Protein AF-A0A3R7AN13-F1 (afdb_monomer_lite)

pLDDT: mean 75.96, std 18.1, range [40.5, 92.81]

Secondary structure (DSSP, 8-state):
--THHHHHHHHHHHHHHHHHHHHHHHHHHH---HHHHHHHHHH-TTS-HHHHHHHHHHHHSHHHHGGGS-----

Structure (mmCIF, N/CA/C/O backbone):
data_AF-A0A3R7AN13-F1
#
_entry.id   AF-A0A3R7AN13-F1
#
loop_
_atom_site.group_PDB
_atom_site.id
_atom_site.type_symbol
_atom_site.label_atom_id
_atom_site.label_alt_id
_atom_site.label_comp_id
_atom_site.label_asym_id
_atom_site.label_entity_id
_atom_site.label_seq_id
_atom_site.pdbx_PDB_ins_code
_atom_site.Cartn_x
_atom_site.Cartn_y
_atom_site.Cartn_z
_atom_site.occupancy
_atom_site.B_iso_or_equiv
_atom_site.auth_seq_id
_atom_site.auth_comp_id
_atom_site.auth_asym_id
_atom_site.auth_atom_id
_atom_site.pdbx_PDB_model_num
ATOM 1 N N . MET A 1 1 ? 26.798 -2.425 -13.725 1.00 40.81 1 MET A N 1
ATOM 2 C CA . MET A 1 1 ? 25.720 -1.647 -14.374 1.00 40.81 1 MET A CA 1
ATOM 3 C C . MET A 1 1 ? 24.842 -0.998 -13.303 1.00 40.81 1 MET A C 1
ATOM 5 O O . MET A 1 1 ? 23.998 -1.675 -12.739 1.00 40.81 1 MET A O 1
ATOM 9 N N . ARG A 1 2 ? 25.073 0.283 -12.966 1.00 51.94 2 ARG A N 1
ATOM 10 C CA . ARG A 1 2 ? 24.309 1.045 -11.946 1.00 51.94 2 ARG A CA 1
ATOM 11 C C . ARG A 1 2 ? 23.112 1.829 -12.524 1.00 51.94 2 ARG A C 1
ATOM 13 O O . ARG A 1 2 ? 22.517 2.624 -11.817 1.00 51.94 2 ARG A O 1
ATOM 20 N N . TYR A 1 3 ? 22.748 1.600 -13.786 1.00 46.06 3 TYR A N 1
ATOM 21 C CA . TYR A 1 3 ? 21.718 2.375 -14.499 1.00 46.06 3 TYR A CA 1
ATOM 22 C C . TYR A 1 3 ? 20.283 1.844 -14.338 1.00 46.06 3 TYR A C 1
ATOM 24 O O . TYR A 1 3 ? 19.334 2.494 -14.759 1.00 46.06 3 TYR A O 1
ATOM 32 N N . VAL A 1 4 ? 20.095 0.685 -13.702 1.00 53.50 4 VAL A N 1
ATOM 33 C CA . VAL A 1 4 ? 18.760 0.099 -13.462 1.00 53.50 4 VAL A CA 1
ATOM 34 C C . VAL A 1 4 ? 18.077 0.616 -12.190 1.00 53.50 4 VAL A C 1
ATOM 36 O O . VAL A 1 4 ? 16.877 0.425 -12.025 1.00 53.50 4 VAL A O 1
ATOM 39 N N . ALA A 1 5 ? 18.801 1.299 -11.298 1.00 50.78 5 ALA A N 1
ATOM 40 C CA . ALA A 1 5 ? 18.261 1.722 -10.004 1.00 50.78 5 ALA A CA 1
ATOM 41 C C . ALA A 1 5 ? 17.456 3.037 -10.059 1.00 50.78 5 ALA A C 1
ATOM 43 O O . ALA A 1 5 ? 16.536 3.224 -9.264 1.00 50.78 5 ALA A O 1
ATOM 44 N N . GLU A 1 6 ? 17.763 3.946 -10.989 1.00 45.53 6 GLU A N 1
ATOM 45 C CA . GLU A 1 6 ? 17.166 5.292 -10.990 1.00 45.53 6 GLU A CA 1
ATOM 46 C C . GLU A 1 6 ? 15.775 5.332 -11.643 1.00 45.53 6 GLU A C 1
ATOM 48 O O . GLU A 1 6 ? 14.876 5.990 -11.121 1.00 45.53 6 GLU A O 1
ATOM 53 N N . GLY A 1 7 ? 15.542 4.545 -12.702 1.00 51.56 7 GLY A N 1
ATOM 54 C CA . GLY A 1 7 ? 14.209 4.400 -13.309 1.00 51.56 7 GLY A CA 1
ATOM 55 C C . GLY A 1 7 ? 13.213 3.642 -12.419 1.00 51.56 7 GLY A C 1
ATOM 56 O O . GLY A 1 7 ? 12.027 3.967 -12.385 1.00 51.56 7 GLY A O 1
ATOM 57 N N . LEU A 1 8 ? 13.706 2.681 -11.628 1.00 56.19 8 LEU A N 1
ATOM 58 C CA . LEU A 1 8 ? 12.906 1.877 -10.698 1.00 56.19 8 LEU A CA 1
ATOM 59 C C . LEU A 1 8 ? 12.316 2.727 -9.558 1.00 56.19 8 LEU A C 1
ATOM 61 O O . LEU A 1 8 ? 11.195 2.492 -9.110 1.00 56.19 8 LEU A O 1
ATOM 65 N N . ARG A 1 9 ? 13.055 3.751 -9.109 1.00 64.56 9 ARG A N 1
ATOM 66 C CA . ARG A 1 9 ? 12.720 4.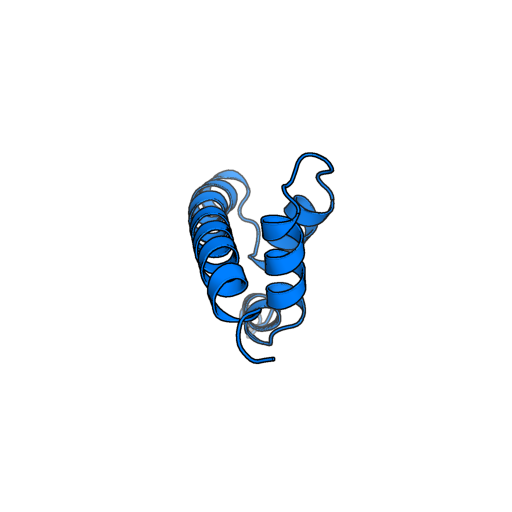557 -7.925 1.00 64.56 9 ARG A CA 1
ATOM 67 C C . ARG A 1 9 ? 11.535 5.500 -8.147 1.00 64.56 9 ARG A C 1
ATOM 69 O O . ARG A 1 9 ? 10.759 5.724 -7.219 1.00 64.56 9 ARG A O 1
ATOM 76 N N . ALA A 1 10 ? 11.372 6.031 -9.360 1.00 73.31 10 ALA A N 1
ATOM 77 C CA . ALA A 1 10 ? 10.292 6.966 -9.685 1.00 73.31 10 ALA A CA 1
ATOM 78 C C . ALA A 1 10 ? 8.915 6.277 -9.711 1.00 73.31 10 ALA A C 1
ATOM 80 O O . ALA A 1 10 ? 7.968 6.769 -9.092 1.00 73.31 10 ALA A O 1
ATOM 81 N N . GLY A 1 11 ? 8.818 5.108 -10.358 1.00 74.31 11 GLY A N 1
ATOM 82 C CA . GLY A 1 11 ? 7.591 4.302 -10.382 1.00 74.31 11 GLY A CA 1
ATOM 83 C C . GLY A 1 11 ? 7.194 3.803 -8.991 1.00 74.31 11 GLY A C 1
ATOM 84 O O . GLY A 1 11 ? 6.023 3.875 -8.619 1.00 74.31 11 GLY A O 1
ATOM 85 N N . TYR A 1 12 ? 8.183 3.394 -8.190 1.00 80.44 12 TYR A N 1
ATOM 86 C CA . TYR A 1 12 ? 7.985 2.995 -6.795 1.00 80.44 12 TYR A CA 1
ATOM 87 C C . TYR A 1 12 ? 7.419 4.124 -5.935 1.00 80.44 12 TYR A C 1
ATOM 89 O O . TYR A 1 12 ? 6.408 3.939 -5.262 1.00 80.44 12 TYR A O 1
ATOM 97 N N . LYS A 1 13 ? 8.037 5.310 -5.994 1.00 82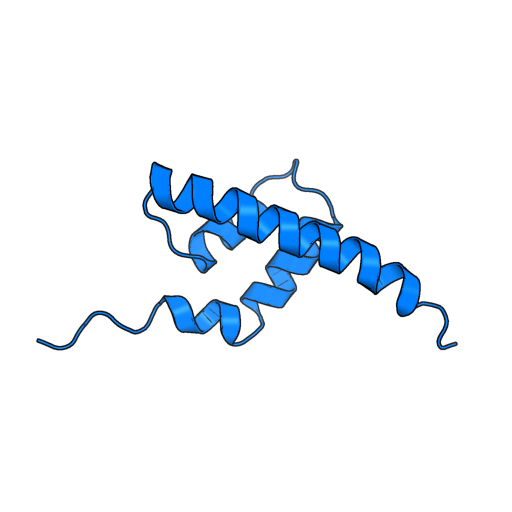.81 13 LYS A N 1
ATOM 98 C CA . LYS A 1 13 ? 7.616 6.461 -5.189 1.00 82.81 13 LYS A CA 1
ATOM 99 C C . LYS A 1 13 ? 6.182 6.879 -5.516 1.00 82.81 13 LYS A C 1
ATOM 101 O O . LYS A 1 13 ? 5.401 7.147 -4.608 1.00 82.81 13 LYS A O 1
ATOM 106 N N . LYS A 1 14 ? 5.814 6.889 -6.803 1.00 87.25 14 LYS A N 1
ATOM 107 C CA . LYS A 1 14 ? 4.449 7.240 -7.215 1.00 87.25 14 LYS A CA 1
ATOM 108 C C . LYS A 1 14 ? 3.423 6.194 -6.775 1.00 87.25 14 LYS A C 1
ATOM 110 O O . LYS A 1 14 ? 2.328 6.549 -6.349 1.00 87.25 14 LYS A O 1
ATOM 115 N N . ALA A 1 15 ? 3.773 4.912 -6.851 1.00 87.75 15 ALA A N 1
ATOM 116 C CA . ALA A 1 15 ? 2.914 3.835 -6.375 1.00 87.75 15 ALA A CA 1
ATOM 117 C C . ALA A 1 15 ? 2.731 3.862 -4.845 1.00 87.75 15 ALA A C 1
ATOM 119 O O . ALA A 1 1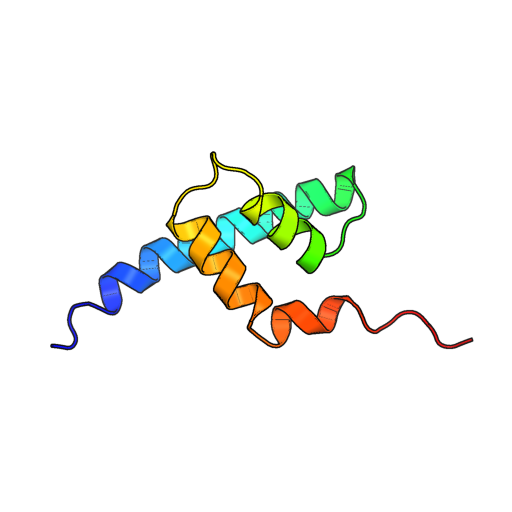5 ? 1.614 3.654 -4.374 1.00 87.75 15 ALA A O 1
ATOM 120 N N . GLU A 1 16 ? 3.779 4.170 -4.074 1.00 87.62 16 GLU A N 1
ATOM 121 C CA . GLU A 1 16 ? 3.686 4.330 -2.617 1.00 87.62 16 GLU A CA 1
ATOM 122 C C . GLU A 1 16 ? 2.800 5.520 -2.221 1.00 87.62 16 GLU A C 1
ATOM 124 O O . GLU A 1 16 ? 1.939 5.391 -1.350 1.00 87.62 16 GLU A O 1
ATOM 129 N N . GLU A 1 17 ? 2.966 6.664 -2.889 1.00 89.38 17 GLU A N 1
ATOM 130 C CA . GLU A 1 17 ? 2.135 7.852 -2.672 1.00 89.38 17 GLU A CA 1
ATOM 131 C C . GLU A 1 17 ? 0.654 7.534 -2.912 1.00 89.38 17 GLU A C 1
ATOM 133 O O . GLU A 1 17 ? -0.170 7.711 -2.013 1.00 89.38 17 GLU A O 1
ATOM 138 N N . ASN A 1 18 ? 0.338 6.935 -4.065 1.00 89.44 18 ASN A N 1
ATOM 139 C CA . ASN A 1 18 ? -1.024 6.520 -4.398 1.00 89.44 18 ASN A CA 1
ATOM 140 C C . ASN A 1 18 ? -1.593 5.522 -3.368 1.00 89.44 18 ASN A C 1
ATOM 142 O O . ASN A 1 18 ? -2.768 5.613 -3.005 1.00 89.44 18 ASN A O 1
ATOM 146 N N . LEU A 1 19 ? -0.780 4.575 -2.879 1.00 90.12 19 LEU A N 1
ATOM 147 C CA . LEU A 1 19 ? -1.187 3.626 -1.836 1.00 90.12 19 LEU A CA 1
ATOM 148 C C . LEU A 1 19 ? -1.547 4.340 -0.532 1.00 90.12 19 LEU A C 1
ATOM 150 O O . LEU A 1 19 ? -2.589 4.041 0.050 1.00 90.12 19 LEU A O 1
ATOM 154 N N . ARG A 1 20 ? -0.709 5.279 -0.078 1.00 90.12 20 ARG A N 1
ATOM 155 C CA . ARG A 1 20 ? -0.940 6.047 1.155 1.00 90.12 20 ARG A CA 1
ATOM 156 C C . ARG A 1 20 ? -2.171 6.939 1.052 1.00 90.12 20 ARG A C 1
ATOM 158 O O . ARG A 1 20 ? -2.899 7.070 2.035 1.00 90.12 20 ARG A O 1
ATOM 165 N N . GLU A 1 21 ? -2.418 7.550 -0.103 1.00 91.62 21 GLU A N 1
ATOM 166 C CA . GLU A 1 21 ? -3.618 8.361 -0.326 1.00 91.62 21 GLU A CA 1
ATOM 167 C C . GLU A 1 21 ? -4.886 7.508 -0.274 1.00 91.62 21 GLU A C 1
ATOM 169 O O . GLU A 1 21 ? -5.785 7.789 0.521 1.00 91.62 21 GLU A O 1
ATOM 174 N N . LYS A 1 22 ? -4.920 6.406 -1.033 1.00 89.81 22 LYS A N 1
ATOM 175 C CA . LYS A 1 22 ? -6.074 5.498 -1.068 1.00 89.81 22 LYS A CA 1
ATOM 176 C C . LYS A 1 22 ? -6.328 4.820 0.274 1.00 89.81 22 LYS A C 1
ATOM 178 O O . LYS A 1 22 ? -7.481 4.661 0.670 1.00 89.81 22 LYS A O 1
ATOM 183 N N . TYR A 1 23 ? -5.280 4.515 1.033 1.00 91.88 23 TYR A N 1
ATOM 184 C CA . TYR A 1 23 ? -5.432 3.992 2.385 1.00 91.88 23 TYR A CA 1
ATOM 185 C C . TYR A 1 23 ? -6.132 4.959 3.333 1.00 91.8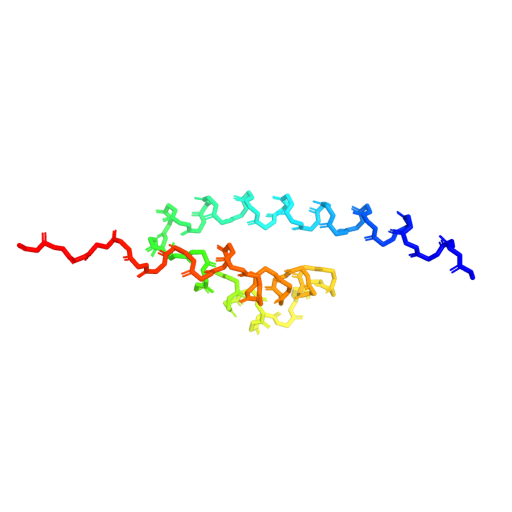8 23 TYR A C 1
ATOM 187 O O . TYR A 1 23 ? -6.906 4.509 4.168 1.00 91.88 23 TYR A O 1
ATOM 195 N N . LYS A 1 24 ? -5.926 6.277 3.222 1.00 90.44 24 LYS A N 1
ATOM 196 C CA . LYS A 1 24 ? -6.660 7.234 4.070 1.00 90.44 24 LYS A CA 1
ATOM 197 C C . LYS A 1 24 ? -8.165 7.152 3.821 1.00 90.44 24 LYS A C 1
ATOM 199 O O . LYS A 1 24 ? -8.938 7.243 4.772 1.00 90.44 24 LYS A O 1
ATOM 204 N N . GLU A 1 25 ? -8.572 6.973 2.566 1.00 92.38 25 GLU A N 1
ATOM 205 C CA . GLU A 1 25 ? -9.978 6.791 2.194 1.00 92.38 25 GLU A CA 1
ATOM 206 C C . GLU A 1 25 ? -10.516 5.452 2.718 1.00 92.38 25 GLU A C 1
ATOM 208 O O . GLU A 1 25 ? -11.548 5.421 3.385 1.00 92.38 25 GLU A O 1
ATOM 213 N N . TRP A 1 26 ? -9.776 4.358 2.511 1.00 92.81 26 TRP A N 1
ATOM 214 C CA . TRP A 1 26 ? -10.167 3.021 2.970 1.00 92.81 26 TRP A CA 1
ATOM 215 C C . TRP A 1 26 ? -10.203 2.909 4.494 1.00 92.81 26 TRP A C 1
ATOM 217 O O . TRP A 1 26 ? -11.130 2.329 5.046 1.00 92.81 26 TRP A O 1
ATOM 227 N N . LYS A 1 27 ? -9.250 3.523 5.200 1.00 90.44 27 LYS A N 1
ATOM 228 C CA . LYS A 1 27 ? -9.230 3.575 6.663 1.00 90.44 27 LYS A CA 1
ATOM 229 C C . LYS A 1 27 ? -10.454 4.310 7.203 1.00 90.44 27 LYS A C 1
ATOM 231 O O . LYS A 1 27 ? -11.044 3.860 8.175 1.00 90.44 27 LYS A O 1
ATOM 236 N N . LYS A 1 28 ? -10.866 5.415 6.574 1.00 91.31 28 LYS A N 1
ATOM 237 C CA . LYS A 1 28 ? -12.086 6.135 6.973 1.00 91.31 28 LYS A CA 1
ATOM 238 C C . LYS A 1 28 ? -13.360 5.342 6.672 1.00 91.31 28 LYS A C 1
ATOM 240 O O . LYS A 1 28 ? -14.285 5.392 7.471 1.00 91.31 28 LYS A O 1
ATOM 245 N N . ALA A 1 29 ? -13.410 4.635 5.544 1.00 92.50 29 ALA A N 1
ATOM 246 C CA . ALA A 1 29 ? -14.603 3.911 5.106 1.00 92.50 29 ALA A CA 1
ATOM 247 C C . ALA A 1 29 ? -14.781 2.541 5.783 1.00 92.50 29 ALA A C 1
ATOM 249 O O . ALA A 1 29 ? -15.905 2.131 6.050 1.00 92.50 29 ALA A O 1
ATOM 250 N N . MET A 1 30 ? -13.683 1.827 6.038 1.00 87.38 30 MET A N 1
ATOM 251 C CA . MET A 1 30 ? -13.683 0.420 6.459 1.00 87.38 30 MET A CA 1
ATOM 252 C C . MET A 1 30 ? -13.000 0.189 7.815 1.00 87.38 30 MET A C 1
ATOM 254 O O . MET A 1 30 ? -13.026 -0.928 8.316 1.00 87.38 30 MET A O 1
ATOM 258 N N . ASN A 1 31 ? -12.382 1.218 8.410 1.00 88.38 31 ASN A N 1
ATOM 259 C CA . ASN A 1 31 ? -11.629 1.132 9.669 1.00 88.38 31 ASN A CA 1
ATOM 260 C C . ASN A 1 31 ? -10.566 0.013 9.698 1.00 88.38 31 ASN A C 1
ATOM 262 O O . ASN A 1 31 ? -10.339 -0.620 10.726 1.00 88.38 31 ASN A O 1
ATOM 266 N N . ILE A 1 32 ? -9.918 -0.230 8.557 1.00 88.25 32 ILE A N 1
ATOM 267 C CA . ILE A 1 32 ? -8.879 -1.255 8.408 1.00 88.25 32 ILE A CA 1
ATOM 268 C C . ILE A 1 32 ? -7.483 -0.723 8.750 1.00 88.25 32 ILE A C 1
ATOM 270 O O . ILE A 1 32 ? -7.184 0.467 8.592 1.00 88.25 32 ILE A O 1
ATOM 274 N N . CYS A 1 33 ? -6.603 -1.634 9.160 1.00 88.31 33 CYS A N 1
ATOM 275 C CA . CYS A 1 33 ? -5.185 -1.356 9.372 1.00 88.31 33 CYS A CA 1
ATOM 276 C C . CYS A 1 33 ? -4.386 -1.389 8.058 1.00 88.31 33 CYS A C 1
ATOM 278 O O . CYS A 1 33 ? -4.826 -1.931 7.042 1.00 88.31 33 CYS A O 1
ATOM 280 N N . TRP A 1 34 ? -3.178 -0.819 8.085 1.00 87.12 34 TRP A N 1
ATOM 281 C CA . TRP A 1 34 ? -2.300 -0.697 6.912 1.00 87.12 34 TRP A CA 1
ATOM 282 C C . TRP A 1 34 ? -1.979 -2.056 6.281 1.00 87.12 34 TRP A C 1
ATOM 284 O O . TRP A 1 34 ? -2.046 -2.205 5.065 1.00 87.12 34 TRP A O 1
ATOM 294 N N . GLU A 1 35 ? -1.721 -3.075 7.100 1.00 88.12 35 GLU A N 1
ATOM 295 C CA . GLU A 1 35 ? -1.449 -4.435 6.624 1.00 88.12 35 GLU A CA 1
ATOM 296 C C . GLU A 1 35 ? -2.637 -5.060 5.897 1.00 88.12 35 GLU A C 1
ATOM 298 O O . GLU A 1 35 ? -2.457 -5.695 4.858 1.00 88.12 35 GLU A O 1
ATOM 303 N N . GLU A 1 36 ? -3.849 -4.885 6.428 1.00 89.00 36 GLU A N 1
ATOM 304 C CA . GLU A 1 36 ? -5.064 -5.417 5.809 1.00 89.00 36 GLU A CA 1
ATOM 305 C C . GLU A 1 36 ? -5.314 -4.753 4.462 1.00 89.00 36 GLU A C 1
ATOM 307 O O . GLU A 1 36 ? -5.533 -5.442 3.469 1.00 89.00 36 GLU A O 1
ATOM 312 N N . TYR A 1 37 ? -5.154 -3.431 4.396 1.00 91.00 37 TYR A N 1
ATOM 313 C CA . TYR A 1 37 ? -5.226 -2.696 3.141 1.00 91.00 37 TYR A CA 1
ATOM 314 C C . TYR A 1 37 ? -4.236 -3.238 2.099 1.00 91.00 37 TYR A C 1
ATOM 316 O O . TYR A 1 37 ? -4.633 -3.556 0.979 1.00 91.00 37 TYR A O 1
ATOM 324 N N . LEU A 1 38 ? -2.960 -3.410 2.458 1.00 90.31 38 LEU A N 1
ATOM 325 C CA . LEU A 1 38 ? -1.952 -3.934 1.531 1.00 90.31 38 LEU A CA 1
ATOM 326 C C . LEU A 1 38 ? -2.272 -5.367 1.077 1.00 90.31 38 LEU A C 1
ATOM 328 O O . LEU A 1 38 ? -2.070 -5.700 -0.092 1.00 90.31 38 LEU A O 1
ATOM 332 N N . ARG A 1 39 ? -2.812 -6.214 1.962 1.00 90.00 39 ARG A N 1
ATOM 333 C CA . ARG A 1 39 ? -3.256 -7.573 1.609 1.00 90.00 39 ARG A CA 1
ATOM 334 C C . ARG A 1 39 ? -4.424 -7.555 0.625 1.00 90.00 39 ARG A C 1
ATOM 336 O O . ARG A 1 39 ? -4.395 -8.319 -0.337 1.00 90.00 39 ARG A O 1
ATOM 343 N N . GLU A 1 40 ? -5.408 -6.681 0.817 1.00 90.69 40 GLU A N 1
ATOM 344 C CA . GLU A 1 40 ? -6.535 -6.523 -0.112 1.00 90.69 40 GLU A CA 1
ATOM 345 C C . GLU A 1 40 ? -6.072 -6.005 -1.480 1.00 90.69 40 GLU A C 1
ATOM 347 O O . GLU A 1 40 ? -6.467 -6.528 -2.525 1.00 90.69 40 GLU A O 1
ATOM 352 N N . VAL A 1 41 ? -5.143 -5.046 -1.491 1.00 90.19 41 VAL A N 1
ATOM 353 C CA . VAL A 1 41 ? -4.536 -4.524 -2.723 1.00 90.19 41 VAL A CA 1
ATOM 354 C C . VAL A 1 41 ? -3.792 -5.619 -3.497 1.00 90.19 41 VAL A C 1
ATOM 356 O O . VAL A 1 41 ? -3.871 -5.659 -4.729 1.00 90.19 41 VAL A O 1
ATOM 359 N N . LEU A 1 42 ? -3.100 -6.524 -2.796 1.00 89.56 42 LEU A N 1
ATOM 360 C CA . LEU A 1 42 ? -2.405 -7.666 -3.397 1.00 89.56 42 LEU A CA 1
ATOM 361 C C . LEU A 1 42 ? -3.355 -8.732 -3.948 1.00 89.56 42 LEU A C 1
ATOM 363 O O . LEU A 1 42 ? -3.026 -9.360 -4.957 1.00 89.56 42 LEU A O 1
ATOM 367 N N . LYS A 1 43 ? -4.519 -8.929 -3.318 1.00 89.44 43 LYS A N 1
ATOM 368 C CA . LYS A 1 43 ? -5.559 -9.844 -3.814 1.00 89.44 43 LYS A CA 1
ATOM 369 C C . LYS A 1 43 ? -6.220 -9.327 -5.087 1.00 89.44 43 LYS A C 1
ATOM 371 O O . LYS A 1 43 ? -6.696 -10.131 -5.884 1.00 89.44 43 LYS A O 1
ATOM 376 N N . ASN A 1 44 ? -6.244 -8.012 -5.301 1.00 86.19 44 ASN A N 1
ATOM 377 C CA . ASN A 1 44 ? -6.884 -7.436 -6.473 1.00 86.19 44 ASN A CA 1
ATOM 378 C C . ASN A 1 44 ? -6.035 -7.664 -7.751 1.00 86.19 44 ASN A C 1
ATOM 380 O O . ASN A 1 44 ? -4.920 -7.138 -7.877 1.00 86.19 44 ASN A O 1
ATOM 384 N N . PRO A 1 45 ? -6.542 -8.425 -8.744 1.00 83.88 45 PRO A N 1
ATOM 385 C CA . PRO A 1 45 ? -5.804 -8.704 -9.971 1.00 83.88 45 PRO A CA 1
ATOM 386 C C . PRO A 1 45 ? -5.569 -7.447 -10.818 1.00 83.88 45 PRO A C 1
ATOM 388 O O . PRO A 1 45 ? -4.533 -7.378 -11.477 1.00 83.88 45 PRO A O 1
ATOM 391 N N . MET A 1 46 ? -6.449 -6.441 -10.728 1.00 83.06 46 MET A N 1
ATOM 392 C CA . MET A 1 46 ? -6.382 -5.172 -11.471 1.00 83.06 46 MET A CA 1
ATOM 393 C C . MET A 1 46 ? -5.296 -4.219 -10.948 1.00 83.06 46 MET A C 1
ATOM 395 O O . MET A 1 46 ? -4.986 -3.213 -11.583 1.00 83.06 46 MET A O 1
ATOM 399 N N . THR A 1 47 ? -4.703 -4.517 -9.790 1.00 86.94 47 THR A N 1
ATOM 400 C CA . THR A 1 47 ? -3.634 -3.702 -9.215 1.00 86.94 47 THR A CA 1
ATOM 401 C C . THR A 1 47 ? -2.368 -3.791 -10.073 1.00 86.94 47 THR A C 1
ATOM 403 O O . THR A 1 47 ? -1.866 -4.884 -10.359 1.00 86.94 47 THR A O 1
ATOM 406 N N . GLY A 1 48 ? -1.830 -2.629 -10.454 1.00 85.50 48 GLY A N 1
ATOM 407 C CA . GLY A 1 48 ? -0.629 -2.522 -11.282 1.00 85.50 48 GLY A CA 1
ATOM 408 C C . GLY A 1 48 ? 0.603 -3.178 -10.648 1.00 85.50 48 GLY A C 1
ATOM 409 O O . GLY A 1 48 ? 0.741 -3.225 -9.425 1.00 85.50 48 GLY A O 1
ATOM 410 N N . LEU A 1 49 ? 1.523 -3.654 -11.493 1.00 85.94 49 LEU A N 1
ATOM 411 C CA . LEU A 1 49 ? 2.719 -4.395 -11.072 1.00 85.94 49 LEU A CA 1
ATOM 412 C C . LEU A 1 49 ? 3.545 -3.633 -10.022 1.00 85.94 49 LEU A C 1
ATOM 414 O O . LEU A 1 49 ? 3.897 -4.199 -8.993 1.00 85.94 49 LEU A O 1
ATOM 418 N N . TRP A 1 50 ? 3.764 -2.333 -10.239 1.00 86.94 50 TRP A N 1
ATOM 419 C CA . TRP A 1 50 ? 4.489 -1.467 -9.303 1.00 86.94 50 TRP A CA 1
ATOM 420 C C . TRP A 1 50 ? 3.817 -1.377 -7.935 1.00 86.94 50 TRP A C 1
ATOM 422 O O . TRP A 1 50 ? 4.489 -1.447 -6.915 1.00 86.94 50 TRP A O 1
ATOM 432 N N . VAL A 1 51 ? 2.489 -1.273 -7.903 1.00 88.00 51 VAL A N 1
ATOM 433 C CA . VAL 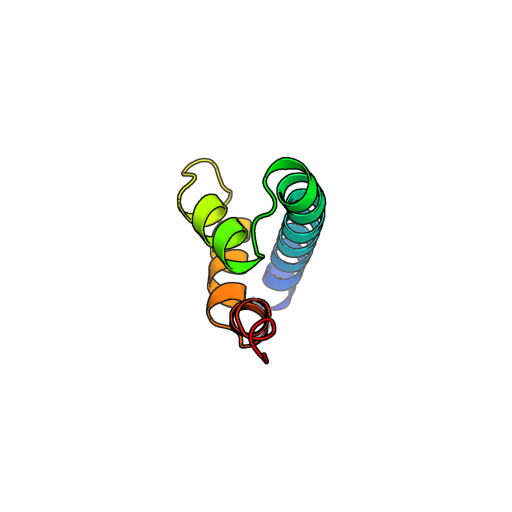A 1 51 ? 1.722 -1.172 -6.655 1.00 88.00 51 VAL A CA 1
ATOM 434 C C . VAL A 1 51 ? 1.777 -2.490 -5.881 1.00 88.00 51 VAL A C 1
ATOM 436 O O . VAL A 1 51 ? 1.951 -2.474 -4.665 1.00 88.00 51 VAL A O 1
ATOM 439 N N . LYS A 1 52 ? 1.700 -3.634 -6.575 1.00 88.81 52 LYS A N 1
ATOM 440 C CA . LYS A 1 52 ? 1.860 -4.958 -5.952 1.00 88.81 52 LYS A CA 1
ATOM 441 C C . LYS A 1 52 ? 3.265 -5.150 -5.380 1.00 88.81 52 LYS A C 1
ATOM 443 O O . LYS A 1 52 ? 3.405 -5.641 -4.264 1.00 88.81 52 LYS A O 1
ATOM 448 N N . GLU A 1 53 ? 4.296 -4.746 -6.113 1.00 86.69 53 GLU A N 1
ATOM 449 C CA . GLU A 1 53 ? 5.679 -4.904 -5.659 1.00 86.69 53 GLU A CA 1
ATOM 450 C C . GLU A 1 53 ? 5.987 -3.977 -4.472 1.00 86.69 53 GLU A C 1
ATOM 452 O O . GLU A 1 53 ? 6.553 -4.416 -3.471 1.00 86.69 53 GLU A O 1
ATOM 457 N N . VAL A 1 54 ? 5.506 -2.727 -4.505 1.00 87.75 54 VAL A N 1
ATOM 458 C CA . VAL A 1 54 ? 5.571 -1.802 -3.360 1.00 87.75 54 VAL A CA 1
ATOM 459 C C . VAL A 1 54 ? 4.850 -2.386 -2.145 1.00 87.75 54 VAL A C 1
ATOM 461 O O . VAL A 1 54 ? 5.421 -2.416 -1.059 1.00 87.75 54 VAL A O 1
ATOM 464 N N . ALA A 1 55 ? 3.633 -2.911 -2.314 1.00 88.38 55 ALA A N 1
ATOM 465 C CA . ALA A 1 55 ? 2.871 -3.507 -1.219 1.00 88.38 55 ALA A CA 1
ATOM 466 C C . ALA A 1 55 ? 3.585 -4.716 -0.589 1.00 88.38 55 ALA A C 1
ATOM 468 O O . ALA A 1 55 ? 3.593 -4.853 0.633 1.00 88.38 55 ALA A O 1
ATOM 469 N N . ARG A 1 56 ? 4.238 -5.564 -1.397 1.00 86.31 56 ARG A N 1
ATOM 470 C CA . ARG A 1 56 ? 5.063 -6.678 -0.896 1.00 86.31 56 ARG A CA 1
ATOM 471 C C . ARG A 1 56 ? 6.263 -6.192 -0.092 1.00 86.31 56 ARG A C 1
ATOM 473 O O . ARG A 1 56 ? 6.498 -6.710 0.996 1.00 86.31 56 ARG A O 1
ATOM 480 N N . VAL A 1 57 ? 6.994 -5.197 -0.599 1.00 85.69 57 VAL A N 1
ATOM 481 C CA . VAL A 1 57 ? 8.152 -4.617 0.102 1.00 85.69 57 VAL A CA 1
ATOM 482 C C . VAL A 1 57 ? 7.726 -3.980 1.425 1.00 85.69 57 VAL A C 1
ATOM 484 O O . VAL A 1 57 ? 8.373 -4.205 2.444 1.00 85.69 57 VAL A O 1
ATOM 487 N N . LEU A 1 58 ? 6.611 -3.246 1.441 1.00 84.94 58 LEU A N 1
ATOM 488 C CA . LEU A 1 58 ? 6.072 -2.622 2.652 1.00 84.94 58 LEU A CA 1
ATOM 489 C C . LEU A 1 58 ? 5.622 -3.652 3.696 1.00 84.94 58 LEU A C 1
ATOM 491 O O . LEU A 1 58 ? 5.886 -3.458 4.877 1.00 84.94 58 LEU A O 1
ATOM 495 N N . LEU A 1 59 ? 4.996 -4.758 3.276 1.00 85.06 59 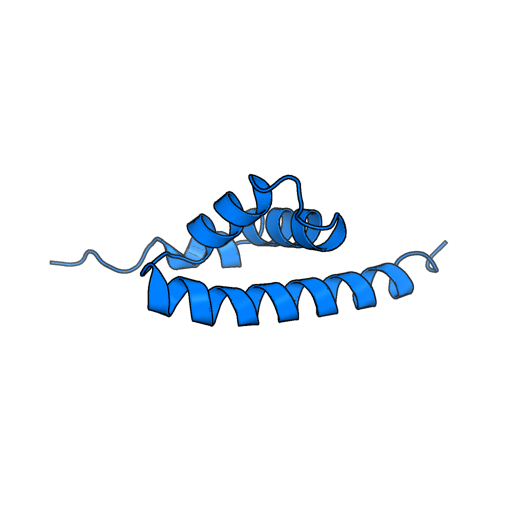LEU A N 1
ATOM 496 C CA . LEU A 1 59 ? 4.615 -5.861 4.172 1.00 85.06 59 LEU A CA 1
ATOM 497 C C . LEU A 1 59 ? 5.821 -6.641 4.718 1.00 85.06 59 LEU A C 1
ATOM 499 O O . LEU A 1 59 ? 5.744 -7.208 5.808 1.00 85.06 59 LEU A O 1
ATOM 503 N N . ALA A 1 60 ? 6.915 -6.706 3.958 1.00 80.75 60 ALA A N 1
ATOM 504 C CA . ALA A 1 60 ? 8.163 -7.333 4.387 1.00 80.75 60 ALA A CA 1
ATOM 505 C C . ALA A 1 60 ? 9.010 -6.416 5.292 1.00 80.75 60 ALA A C 1
ATOM 507 O O . ALA A 1 60 ? 9.820 -6.910 6.077 1.00 80.75 60 ALA A O 1
ATOM 508 N N . SER A 1 61 ? 8.820 -5.098 5.193 1.00 75.81 61 SER A N 1
ATOM 509 C CA . SER A 1 61 ? 9.492 -4.081 6.007 1.00 75.81 61 SER A CA 1
ATOM 510 C C . SER A 1 61 ? 8.863 -3.970 7.410 1.00 75.81 61 SER A C 1
ATOM 512 O O . SER A 1 61 ? 7.650 -4.154 7.549 1.00 75.81 61 SER A O 1
ATOM 514 N N . PRO A 1 62 ? 9.634 -3.632 8.466 1.00 59.41 62 PRO A N 1
ATOM 515 C CA . PRO A 1 62 ? 9.103 -3.430 9.821 1.00 59.41 62 PRO A CA 1
ATOM 516 C C . PRO A 1 62 ? 7.979 -2.382 9.906 1.00 59.41 62 PRO A C 1
ATOM 518 O O . PRO A 1 62 ? 7.118 -2.502 10.771 1.00 59.41 62 PRO A O 1
ATOM 521 N N . GLU A 1 63 ? 7.907 -1.428 8.970 1.00 55.28 63 GLU A N 1
ATOM 522 C CA . GLU A 1 63 ? 6.819 -0.436 8.896 1.00 55.28 63 GLU A CA 1
ATOM 523 C C . GLU A 1 63 ? 5.443 -1.074 8.605 1.00 55.28 63 GLU A C 1
ATOM 525 O O . GLU A 1 63 ? 4.409 -0.567 9.038 1.00 55.28 63 GLU A O 1
ATOM 530 N N . GLY A 1 64 ? 5.415 -2.225 7.921 1.00 51.00 64 GLY A N 1
ATOM 531 C CA . GLY A 1 64 ? 4.203 -3.025 7.764 1.00 51.00 64 GLY A CA 1
ATOM 532 C C . GLY A 1 64 ? 3.770 -3.672 9.077 1.00 51.00 64 GLY A C 1
ATOM 533 O O . GLY A 1 64 ? 2.589 -3.708 9.372 1.00 51.00 64 GLY A O 1
ATOM 534 N N . LYS A 1 65 ? 4.715 -4.123 9.905 1.00 48.25 65 LYS A N 1
ATOM 535 C CA . LYS A 1 65 ? 4.458 -4.922 11.117 1.00 48.25 65 LYS A CA 1
ATOM 536 C C . LYS A 1 65 ? 4.078 -4.089 12.348 1.00 48.25 65 LYS A C 1
ATOM 538 O O . LYS A 1 65 ? 3.540 -4.631 13.311 1.00 48.25 65 LYS A O 1
ATOM 543 N N . GLU A 1 66 ? 4.376 -2.791 12.349 1.00 44.69 66 GLU A N 1
ATOM 544 C CA . GLU A 1 66 ? 4.247 -1.940 13.541 1.00 44.69 66 GLU A CA 1
ATOM 545 C C . GLU A 1 66 ? 2.814 -1.425 13.789 1.00 44.69 66 GLU A C 1
ATOM 547 O O . GLU A 1 66 ? 2.472 -1.030 14.902 1.00 44.69 66 GLU A O 1
ATOM 552 N N . ALA A 1 67 ? 1.921 -1.494 12.795 1.00 49.03 67 ALA A N 1
ATOM 553 C CA . ALA A 1 67 ? 0.545 -1.007 12.937 1.00 49.03 67 ALA A CA 1
ATOM 554 C C . ALA A 1 67 ? -0.408 -1.982 13.665 1.00 49.03 67 ALA A C 1
ATOM 556 O O . ALA A 1 67 ? -1.542 -1.603 13.959 1.00 49.03 67 ALA A O 1
ATOM 557 N N . SER A 1 68 ? 0.024 -3.212 13.975 1.00 46.22 68 SER A N 1
ATOM 558 C CA . SER A 1 68 ? -0.813 -4.235 14.626 1.00 46.22 68 SER A CA 1
ATOM 559 C C . SER A 1 68 ? -0.608 -4.369 16.146 1.00 46.22 68 SER A C 1
ATOM 561 O O . SER A 1 68 ? -1.377 -5.099 16.773 1.00 46.22 68 SER A O 1
ATOM 563 N N . SER A 1 69 ? 0.381 -3.715 16.777 1.00 42.81 69 SER A N 1
ATOM 564 C CA . SER A 1 69 ? 0.802 -4.109 18.142 1.00 42.81 69 SER A CA 1
ATOM 565 C C . SER A 1 69 ? 0.610 -3.100 19.285 1.00 42.81 69 SER A C 1
ATOM 567 O O . SER A 1 69 ? 1.107 -3.361 20.380 1.00 42.81 69 SER A O 1
ATOM 569 N N . THR A 1 70 ? -0.164 -2.020 19.138 1.00 44.00 70 THR A N 1
ATOM 570 C CA . THR A 1 70 ? -0.437 -1.136 20.293 1.00 44.00 70 THR A CA 1
ATOM 571 C C . THR A 1 70 ? -1.916 -0.831 20.458 1.00 44.00 70 THR A C 1
ATOM 573 O O . THR A 1 70 ? -2.356 0.285 20.217 1.00 44.00 70 THR A O 1
ATOM 576 N N . GLN A 1 71 ? -2.680 -1.827 20.916 1.00 43.84 71 GLN A N 1
ATOM 577 C CA . GLN A 1 71 ? -3.888 -1.589 21.716 1.00 43.84 71 GLN A CA 1
ATOM 578 C C . GLN A 1 71 ? -4.326 -2.852 22.483 1.00 43.84 71 GLN A C 1
ATOM 580 O O . GLN A 1 71 ? -5.392 -3.404 22.248 1.00 43.84 71 GLN A O 1
ATOM 585 N N . LYS A 1 72 ? -3.505 -3.311 23.437 1.00 44.41 72 LYS A N 1
ATOM 586 C CA . LYS A 1 72 ? -3.978 -3.988 24.661 1.00 44.41 72 LYS A CA 1
ATOM 587 C C . LYS A 1 72 ? -2.997 -3.714 25.798 1.00 44.41 72 LYS A C 1
ATOM 589 O O . LYS A 1 72 ? -1.981 -4.389 25.923 1.00 44.41 72 LYS A O 1
ATOM 594 N N . LYS A 1 73 ? -3.324 -2.745 26.647 1.00 40.50 73 LYS A N 1
ATOM 595 C CA . LYS A 1 73 ? -2.909 -2.772 28.049 1.00 40.50 73 LYS A CA 1
ATOM 596 C C . LYS A 1 73 ? -4.081 -2.261 28.884 1.00 40.50 73 LYS A C 1
ATOM 598 O O . LYS A 1 73 ? -4.344 -1.063 28.917 1.00 40.50 73 LYS A O 1
ATOM 603 N N . VAL A 1 74 ? -4.841 -3.235 29.382 1.00 50.25 74 VAL A N 1
ATOM 604 C CA . VAL A 1 74 ? -5.731 -3.129 30.545 1.00 50.25 74 VAL A CA 1
ATOM 605 C C . VAL A 1 74 ? -4.882 -2.917 31.794 1.00 50.25 74 VAL A C 1
ATOM 607 O O . VAL A 1 74 ? -3.740 -3.437 31.803 1.00 50.25 74 VAL A O 1
#

Foldseek 3Di:
DPPVPPVLVVLLVVLVVVLVVVVVVCCVVPVDWSLVSLVVLCVDPPRDPSNVVSSVVCCVDVVVVPRPPPDDDD

Sequence (74 aa):
MRYVAEGLRAGYKKAEENLREKYKEWKKAMNICWEEYLREVLKNPMTGLWVKEVARVLLASPEGKEASSTQKKV

Radius of gyration: 14.18 Å; chains: 1; bounding box: 40×18×45 Å

=== Feature glossary ===
Key to the feature types in this record:

pLDDT. pLDDT is the predicted lDDT-Cα score: AlphaFold's confidence that the local environment of each residue (all inter-atomic distances within 15 Å) is correctly placed. It is a per-residue number between 0 and 100, with higher meaning more reliable.

Radius of gyration, Cα contacts, bounding box. The geometric summary reports three shape descriptors. Rg (radius of gyration) measures how spread out the Cα atoms are about their centre of mass; compact globular proteins have small Rg, elongated or unfolded ones large. Cα contacts (<8 Å, |i−j|>4) count long-range residue pairs in spatial proximity — high for tightly packed folds, near zero for rods or random coil. The bounding-box extents give the protein's footprint along x, y, z in Å.

Backbone torsions (φ/ψ). Backbone dihedral angles. Every residue except chain termini has a φ (preceding-C → N → Cα → C) and a ψ (N → Cα → C → next-N). They are reported in degrees following the IUPAC sign convention. Secondary structure is essentially a statement about which (φ, ψ) basin each residue occupies.

Contact-map, Ramachandran, and PAE plots. Plot images: a contact map (which residues are close in 3D, as an N×N binary image), a Ramachandran scatter (backbone torsion angles, revealing secondary-structure composition at a glance), and — for AlphaFold structures — a PAE heatmap (pairwise prediction confidence).

Predicted aligned error. Predicted Aligned Error (PAE) is an AlphaFold confidence matrix: entry (i, j) is the expected error in the position of residue j, in ångströms, when the prediction is superimposed on the true structure at residue i. Low PAE within a block of residues means that block is internally rigid and well-predicted; high PAE between two blocks means their relative placement is uncertain even if each block individually is confident.

Secondary structure (3-state, P-SEA). Three-state secondary structure (P-SEA) collapses the eight DSSP classes into helix (a), strand (b), and coil (c). P-SEA assigns these from Cα geometry alone — distances and angles — without requiring backbone oxygens, so it works on any Cα trace.

Solvent-accessible surface area. Solvent-accessible surface area (SASA) is the area in Å² traced out by the centre of a 1.4 Å probe sphere (a water molecule) rolled over the protein's van der Waals surface (Shrake–Rupley / Lee–Richards construction). Buried residues have near-zero SASA; fully exposed residues can exceed 200 Å². The total SASA scales roughly with the number of surface residues.

Foldseek 3Di. The Foldseek 3Di string encodes local tertiary geometry as a 20-letter alphabet — one character per residue — derived from the relative positions of nearby Cα atoms. Unlike the amino-acid sequence, 3Di is a direct function of the 3D structure, so two proteins with the same fold have similar 3Di strings even at low sequence identity.

B-factor. For experimental (PDB) structures, the B-factor (temperature factor) quantifies the positional spread of each atom in the crystal — a combination of thermal vibration and static disorder — in units of Å². High B-factors mark flexible loops or poorly resolved regions; low B-factors mark the rigid, well-ordered core.

mmCIF coordinates. The mmCIF block holds the 3D Cartesian coordinates of each backbone atom (N, Cα, C, O) in ångströms. mmCIF is the PDB's canonical archive format — a tagged-loop text representation of the atomic model.

InterPro / GO / CATH / organism. Functional annotations link the protein to curated databases. InterPro entries identify conserved domains and families by matching the sequence against member-database signatures (Pfam, PROSITE, CDD, …). Gene Ontology (GO) terms describe molecular function, biological process, and cellular component in a controlled vocabulary. CATH places the structure in a hierarchical fold classification (Class/Architecture/Topology/Homologous-superfamily). The organism is the source species.

Rendered structure images. Structure images are PyMOL renders from six orthogonal camera directions. Cartoon representation draws helices as coils and strands as arrows; sticks shows the backbone as bonds; surface shows the solvent-excluded envelope. Rainbow coloring maps sequence position to hue (blue→red, N→C); chain coloring assigns a distinct color per polypeptide.

Sequence. This is the polypeptide sequence — one letter per residue, N-terminus first. Length ranges from a few dozen residues for small domains to over a thousand for large multi-domain proteins.

Secondary structure (8-state, DSSP). The SS8 string is DSSP's per-residue secondary-structure call. α-helix (H) means an i→i+4 H-bond ladder; β-strand (E) means the residue participates in a β-sheet; 3₁₀ (G) and π (I) are tighter and wider helices; T/S are turns/bends; '-' is loop.

Nearest PDB structures. Structural nearest neighbors (via Foldseek easy-search vs the PDB). Reported per hit: target PDB id, E-value, and alignment TM-score. A TM-score above ~0.5 is the conventional threshold for 'same fold'.